Protein AF-A0A969AWE1-F1 (afdb_monomer)

Secondary structure (DSSP, 8-state):
---------HHHHHHHHHHHHHHHHHHHHHHHHHHHHTTTT----SEEE-TTSSEEEE-TTSGGGT-SSGGG-------EEESS-----GGGGSS-----

Nearest PDB structures (foldseek):
  1fyl-assembly2_B-5  TM=3.017E-01  e=2.467E+00  Kluyveromyces lactis

Solvent-accessible surface area (backbone atoms only — not comparable to full-atom values): 6432 Å² total; per-residue (Å²): 136,86,78,81,78,79,79,77,54,69,68,61,55,51,52,52,52,52,50,60,60,47,46,60,56,51,50,53,49,52,51,52,50,51,32,58,75,67,54,60,78,66,80,61,53,60,60,39,70,42,99,83,66,55,35,31,29,58,32,84,66,38,39,58,78,78,29,96,49,64,93,72,35,70,79,66,87,78,56,79,40,62,70,64,77,76,83,73,62,78,80,71,69,80,74,69,74,82,83,126

Foldseek 3Di:
DDPDPPDDDPVVVVVVVVVVVCVVVVVVVVVVVVCVVVVPDVCPPQWDADPVNQKIKGRQCPQVNVDPDPVPSDSDDIDIGGPDDDPDPPVVVPPPDDDD

Radius of gyration: 29.06 Å; Cα contacts (8 Å, |Δi|>4): 58; chains: 1; bounding box: 51×40×91 Å

Structure (mmCIF, N/CA/C/O backbone):
data_AF-A0A969AWE1-F1
#
_entry.id   AF-A0A969AWE1-F1
#
loop_
_atom_site.group_PDB
_atom_site.id
_atom_site.type_symbol
_atom_site.label_atom_id
_atom_site.label_alt_id
_atom_site.label_comp_id
_atom_site.label_asym_id
_atom_site.label_entity_id
_atom_site.label_seq_id
_atom_site.pdbx_PDB_ins_code
_atom_site.Cartn_x
_atom_site.Cartn_y
_atom_site.Cartn_z
_atom_site.occupancy
_atom_site.B_iso_or_equiv
_atom_site.auth_seq_id
_atom_site.auth_comp_id
_atom_site.auth_asym_id
_atom_site.auth_atom_id
_atom_site.pdbx_PDB_model_num
ATOM 1 N N . MET A 1 1 ? 32.021 -16.281 -49.395 1.00 49.81 1 MET A N 1
ATOM 2 C CA . MET A 1 1 ? 30.730 -15.750 -48.905 1.00 49.81 1 MET A CA 1
ATOM 3 C C . MET A 1 1 ? 31.027 -14.757 -47.784 1.00 49.81 1 MET A C 1
ATOM 5 O O . MET A 1 1 ? 31.331 -15.178 -46.677 1.00 49.81 1 MET A O 1
ATOM 9 N N . LYS A 1 2 ? 31.095 -13.456 -48.095 1.00 42.25 2 LYS A N 1
ATOM 10 C CA . LYS A 1 2 ? 31.383 -12.392 -47.116 1.00 42.25 2 LYS A CA 1
ATOM 11 C C . LYS A 1 2 ? 30.090 -12.137 -46.335 1.00 42.25 2 LYS A C 1
ATOM 13 O O . LYS A 1 2 ? 29.086 -11.803 -46.956 1.00 42.25 2 LYS A O 1
ATOM 18 N N . ARG A 1 3 ? 30.073 -12.373 -45.019 1.00 55.75 3 ARG A N 1
ATOM 19 C CA . ARG A 1 3 ? 28.938 -11.957 -44.184 1.00 55.75 3 ARG A CA 1
ATOM 20 C C . ARG A 1 3 ? 29.063 -10.454 -43.976 1.00 55.75 3 ARG A C 1
ATOM 22 O O . ARG A 1 3 ? 30.026 -9.997 -43.373 1.00 55.75 3 ARG A O 1
ATOM 29 N N . GLU A 1 4 ? 28.118 -9.710 -44.528 1.00 57.66 4 GLU A N 1
ATOM 30 C CA . GLU A 1 4 ? 27.910 -8.302 -44.210 1.00 57.66 4 GLU A CA 1
ATOM 31 C C . GLU A 1 4 ? 27.540 -8.220 -42.724 1.00 57.66 4 GLU A C 1
ATOM 33 O O . GLU A 1 4 ? 26.460 -8.652 -42.313 1.00 57.66 4 GLU A O 1
ATOM 38 N N . GLU A 1 5 ? 28.460 -7.736 -41.892 1.00 62.09 5 GLU A N 1
ATOM 39 C CA . GLU A 1 5 ? 28.164 -7.474 -40.489 1.00 62.09 5 GLU A CA 1
ATOM 40 C C . GLU A 1 5 ? 27.246 -6.254 -40.407 1.00 62.09 5 GLU A C 1
ATOM 42 O O . GLU A 1 5 ? 27.664 -5.109 -40.587 1.00 62.09 5 GLU A O 1
ATOM 47 N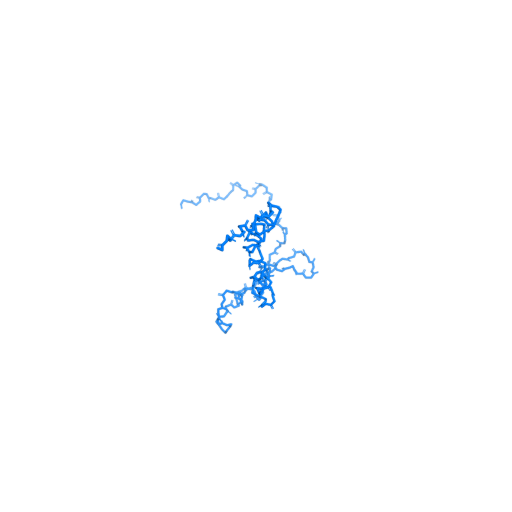 N . GLY A 1 6 ? 25.955 -6.509 -40.188 1.00 64.38 6 GLY A N 1
ATOM 48 C CA . GLY A 1 6 ? 24.942 -5.471 -40.050 1.00 64.38 6 GLY A CA 1
ATOM 49 C C . GLY A 1 6 ? 25.272 -4.541 -38.884 1.00 64.38 6 GLY A C 1
ATOM 50 O O . GLY A 1 6 ? 25.070 -4.885 -37.720 1.00 64.38 6 GLY A O 1
ATOM 51 N N . LYS A 1 7 ? 25.772 -3.342 -39.194 1.00 66.50 7 LYS A N 1
ATOM 52 C CA . LYS A 1 7 ? 26.121 -2.313 -38.210 1.00 66.50 7 LYS A CA 1
ATOM 53 C C . LYS A 1 7 ? 24.848 -1.831 -37.506 1.00 66.50 7 LYS A C 1
ATOM 55 O O . LYS A 1 7 ? 24.037 -1.109 -38.086 1.00 66.50 7 LYS A O 1
ATOM 60 N N . ILE A 1 8 ? 24.646 -2.245 -36.256 1.00 67.38 8 ILE A N 1
ATOM 61 C CA . ILE A 1 8 ? 23.480 -1.837 -35.465 1.00 67.38 8 ILE A CA 1
ATOM 62 C C . ILE A 1 8 ? 23.574 -0.329 -35.203 1.00 67.38 8 ILE A C 1
ATOM 64 O O . ILE A 1 8 ? 24.537 0.154 -34.611 1.00 67.3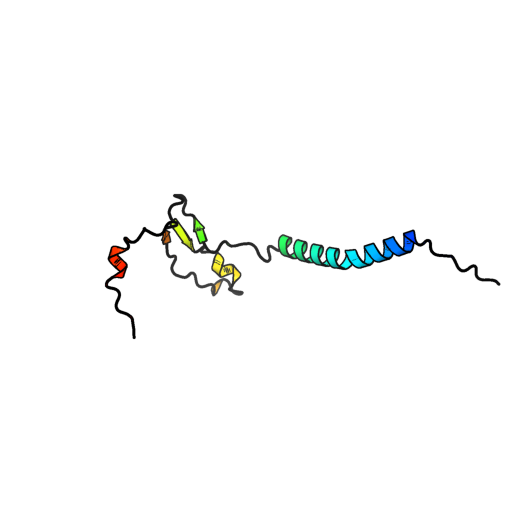8 8 ILE A O 1
ATOM 68 N N . SER A 1 9 ? 22.565 0.418 -35.658 1.00 73.69 9 SER A N 1
ATOM 69 C CA . SER A 1 9 ? 22.433 1.853 -35.388 1.00 73.69 9 SER A CA 1
ATOM 70 C C . SER A 1 9 ? 22.444 2.111 -33.877 1.00 73.69 9 SER A C 1
ATOM 72 O O . SER A 1 9 ? 21.688 1.490 -33.124 1.00 73.69 9 SER A O 1
ATOM 74 N N . THR A 1 10 ? 23.280 3.052 -33.435 1.00 76.38 10 THR A N 1
ATOM 75 C CA . THR A 1 10 ? 23.467 3.441 -32.028 1.00 76.38 10 THR A CA 1
ATOM 76 C C . THR A 1 10 ? 22.142 3.778 -31.343 1.00 76.38 10 THR A C 1
ATOM 78 O O . THR A 1 10 ? 21.933 3.403 -30.191 1.00 76.38 10 THR A O 1
ATOM 81 N N . SER A 1 11 ? 21.201 4.384 -32.073 1.00 77.00 11 SER A N 1
ATOM 82 C CA . SER A 1 11 ? 19.857 4.705 -31.581 1.00 77.00 11 SER A CA 1
ATOM 83 C C . SER A 1 11 ? 19.057 3.461 -31.187 1.00 77.00 11 SER A C 1
ATOM 85 O O . SER A 1 11 ? 18.401 3.456 -30.150 1.00 77.00 11 SER A O 1
ATOM 87 N N . ARG A 1 12 ? 19.149 2.372 -31.962 1.00 84.50 12 ARG A N 1
ATOM 88 C CA . ARG A 1 12 ? 18.447 1.111 -31.657 1.00 84.50 12 ARG A CA 1
ATOM 89 C C . ARG A 1 12 ? 19.024 0.436 -30.412 1.00 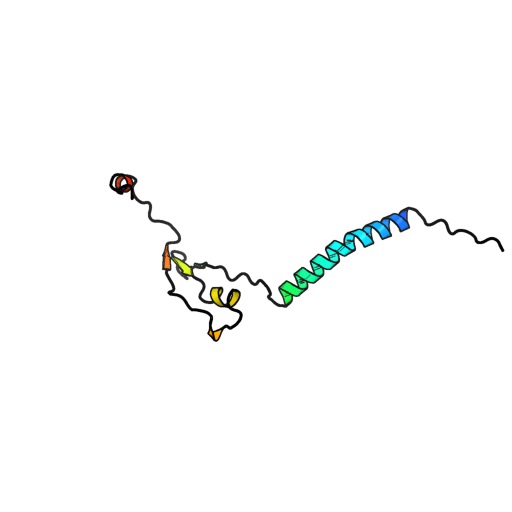84.50 12 ARG A C 1
ATOM 91 O O . ARG A 1 12 ? 18.274 -0.101 -29.603 1.00 84.50 12 ARG A O 1
ATOM 98 N N . SER A 1 13 ? 20.344 0.513 -30.231 1.00 86.62 13 SER A N 1
ATOM 99 C CA . SER A 1 13 ? 21.015 -0.018 -29.037 1.00 86.62 13 SER A CA 1
ATOM 100 C C . SER A 1 13 ? 20.622 0.745 -27.767 1.00 86.62 13 SER A C 1
ATOM 102 O O . SER A 1 13 ? 20.383 0.126 -26.731 1.00 86.62 13 SER A O 1
ATOM 104 N N . ILE A 1 14 ? 20.485 2.074 -27.844 1.00 92.06 14 ILE A N 1
ATOM 105 C CA . ILE A 1 14 ? 20.034 2.901 -26.714 1.00 92.06 14 ILE A CA 1
ATOM 106 C C . ILE A 1 14 ? 18.591 2.558 -26.326 1.00 92.06 14 ILE A C 1
ATOM 108 O O . ILE A 1 14 ? 18.319 2.360 -25.145 1.00 92.06 14 ILE A O 1
ATOM 112 N N . ILE A 1 15 ? 17.689 2.413 -27.301 1.00 93.12 15 ILE A N 1
ATOM 113 C CA . ILE A 1 15 ? 16.290 2.030 -27.045 1.00 93.12 15 ILE A CA 1
ATOM 114 C C . ILE A 1 15 ? 16.218 0.683 -26.318 1.00 93.12 15 ILE A C 1
ATOM 116 O O . ILE A 1 15 ? 15.493 0.557 -25.335 1.00 93.12 15 ILE A O 1
ATOM 120 N N . TYR A 1 16 ? 17.012 -0.302 -26.746 1.00 92.69 16 TYR A N 1
ATOM 121 C CA . TYR A 1 16 ? 17.041 -1.611 -26.093 1.00 92.69 16 TYR A CA 1
ATOM 122 C C . TYR A 1 16 ? 17.536 -1.527 -24.642 1.00 92.69 16 TYR A C 1
ATOM 124 O O . TYR A 1 16 ? 16.974 -2.165 -23.756 1.00 92.69 16 TYR A O 1
ATOM 132 N N . LYS A 1 17 ? 18.553 -0.697 -24.374 1.00 92.44 17 LYS A N 1
ATOM 133 C CA . LYS A 1 17 ? 19.051 -0.456 -23.010 1.00 92.44 17 LYS A CA 1
ATOM 134 C C . LYS A 1 17 ? 18.006 0.222 -22.125 1.00 92.44 17 LYS A C 1
ATOM 136 O O . LYS A 1 17 ? 17.851 -0.172 -20.973 1.00 92.44 17 LYS A O 1
ATOM 141 N N . ILE A 1 18 ? 17.281 1.206 -22.657 1.00 95.94 18 ILE A N 1
ATOM 142 C CA . ILE A 1 18 ? 16.195 1.884 -21.934 1.00 95.94 18 ILE A CA 1
ATOM 143 C C . ILE A 1 18 ? 15.067 0.897 -21.632 1.00 95.94 18 ILE A C 1
ATOM 145 O O . ILE A 1 18 ? 14.622 0.830 -20.491 1.00 95.94 18 ILE A O 1
ATOM 149 N N . LEU A 1 19 ? 14.654 0.090 -22.614 1.00 94.88 19 LEU A N 1
ATOM 150 C CA . LEU A 1 19 ? 13.645 -0.955 -22.422 1.00 94.88 19 LEU A CA 1
ATOM 151 C C . LEU A 1 19 ? 14.069 -1.950 -21.340 1.00 94.88 19 LEU A C 1
ATOM 153 O O . LEU A 1 19 ? 13.301 -2.208 -20.415 1.00 94.88 19 LEU A O 1
ATOM 157 N N . ALA A 1 20 ? 15.308 -2.440 -21.402 1.00 93.50 20 ALA A N 1
ATOM 158 C CA . ALA A 1 20 ? 15.850 -3.355 -20.404 1.00 93.50 20 ALA A CA 1
ATOM 159 C C . ALA A 1 20 ? 15.880 -2.738 -18.994 1.00 93.50 20 ALA A C 1
ATOM 161 O O . ALA A 1 20 ? 15.520 -3.409 -18.032 1.00 93.50 20 ALA A O 1
ATOM 162 N N . MET A 1 21 ? 16.241 -1.457 -18.863 1.00 95.00 21 MET A N 1
ATOM 163 C CA . MET A 1 21 ? 16.203 -0.747 -17.577 1.00 95.00 21 MET A CA 1
ATOM 164 C C . MET A 1 21 ? 14.761 -0.550 -17.080 1.00 95.00 21 MET A C 1
ATOM 166 O O . MET A 1 21 ? 14.467 -0.761 -15.905 1.00 95.00 21 MET A O 1
ATOM 170 N N . SER A 1 22 ? 13.843 -0.178 -17.978 1.00 95.88 22 SER A N 1
ATOM 171 C CA . SER A 1 22 ? 12.430 0.048 -17.652 1.00 95.88 22 SER A CA 1
ATOM 172 C C . SER A 1 22 ? 11.701 -1.230 -17.233 1.00 95.88 22 SER A C 1
ATOM 174 O O . SER A 1 22 ? 10.714 -1.155 -16.506 1.00 95.88 22 SER A O 1
ATOM 176 N N . LEU A 1 23 ? 12.209 -2.402 -17.627 1.00 95.56 23 LEU A N 1
ATOM 177 C CA . LEU A 1 23 ? 11.622 -3.697 -17.298 1.00 95.56 23 LEU A CA 1
ATOM 178 C C . LEU A 1 23 ? 11.539 -3.931 -15.784 1.00 95.56 23 LEU A C 1
ATOM 180 O O . LEU A 1 23 ? 10.529 -4.437 -15.306 1.00 95.56 23 LEU A O 1
ATOM 184 N N . ALA A 1 24 ? 12.560 -3.523 -15.022 1.00 94.38 24 ALA A N 1
ATOM 185 C CA . ALA A 1 24 ? 12.550 -3.645 -13.562 1.00 94.38 24 ALA A CA 1
ATOM 186 C C . ALA A 1 24 ? 11.420 -2.815 -12.928 1.00 94.38 24 ALA A C 1
ATOM 188 O O . ALA A 1 24 ? 10.701 -3.295 -12.054 1.00 94.38 24 ALA A O 1
ATOM 189 N N . PHE A 1 25 ? 11.216 -1.590 -13.416 1.00 96.69 25 PHE A N 1
ATOM 190 C CA . PHE A 1 25 ? 10.125 -0.727 -12.965 1.00 96.69 25 PHE A CA 1
ATOM 191 C C . PHE A 1 25 ? 8.760 -1.262 -13.390 1.00 96.69 25 PHE A C 1
ATOM 193 O O . PHE A 1 25 ? 7.817 -1.215 -12.607 1.00 96.69 25 PHE A O 1
ATOM 200 N N . LEU A 1 26 ? 8.659 -1.810 -14.601 1.00 96.81 26 LEU A N 1
ATOM 201 C CA . LEU A 1 26 ? 7.432 -2.423 -15.098 1.00 96.81 26 LEU A CA 1
ATOM 202 C C . LEU A 1 26 ? 7.038 -3.636 -14.248 1.00 96.81 26 LEU A C 1
ATOM 204 O O . LEU A 1 26 ? 5.871 -3.776 -13.897 1.00 96.81 26 LEU A O 1
ATOM 208 N N . LEU A 1 27 ? 8.003 -4.471 -13.854 1.00 96.62 27 LEU A N 1
ATOM 209 C CA . LEU A 1 27 ? 7.765 -5.585 -12.935 1.00 96.62 27 LEU A CA 1
ATOM 210 C C . LEU A 1 27 ? 7.274 -5.106 -11.566 1.00 96.62 27 LEU A C 1
ATOM 212 O O . LEU A 1 27 ? 6.271 -5.620 -11.078 1.00 96.62 27 LEU A O 1
ATOM 216 N N . LEU A 1 28 ? 7.926 -4.102 -10.972 1.00 96.38 28 LEU A N 1
ATOM 217 C CA . LEU A 1 28 ? 7.463 -3.512 -9.710 1.00 96.38 28 LEU A CA 1
ATOM 218 C C . LEU A 1 28 ? 6.041 -2.956 -9.832 1.00 96.38 28 LEU A C 1
ATOM 220 O O . LEU A 1 28 ? 5.215 -3.174 -8.951 1.00 96.38 28 LEU A O 1
ATOM 224 N N . PHE A 1 29 ? 5.741 -2.287 -10.943 1.00 96.44 29 PHE A N 1
ATOM 225 C CA . PHE A 1 29 ? 4.418 -1.735 -11.205 1.00 96.44 29 PHE A CA 1
ATOM 226 C C . PHE A 1 29 ? 3.349 -2.829 -11.317 1.00 96.44 29 PHE A C 1
ATOM 228 O O . PHE A 1 29 ? 2.273 -2.700 -10.740 1.00 96.44 29 PHE A O 1
ATOM 235 N N . LEU A 1 30 ? 3.652 -3.938 -12.000 1.00 96.56 30 LEU A N 1
ATOM 236 C CA . LEU A 1 30 ? 2.750 -5.089 -12.085 1.00 96.56 30 LEU A CA 1
ATOM 237 C C . LEU A 1 30 ? 2.511 -5.744 -10.721 1.00 96.56 30 LEU A C 1
ATOM 239 O O . LEU A 1 30 ? 1.376 -6.118 -10.422 1.00 96.56 30 LEU A O 1
ATOM 243 N N . VAL A 1 31 ? 3.551 -5.866 -9.892 1.00 95.25 31 VAL A N 1
ATOM 244 C CA . VAL A 1 31 ? 3.420 -6.386 -8.522 1.00 95.25 31 VAL A CA 1
ATOM 245 C C . VAL A 1 31 ? 2.512 -5.479 -7.694 1.00 95.25 31 VAL A C 1
ATOM 247 O O . VAL A 1 31 ? 1.554 -5.967 -7.105 1.00 95.25 31 VAL A O 1
ATOM 250 N N . GLU A 1 32 ? 2.747 -4.169 -7.708 1.00 93.12 32 GLU A N 1
ATOM 251 C CA . GLU A 1 32 ? 1.925 -3.189 -6.986 1.00 93.12 32 GLU A CA 1
ATOM 252 C C . GLU A 1 32 ? 0.455 -3.220 -7.435 1.00 93.12 32 GLU A C 1
ATOM 254 O O . GLU A 1 32 ? -0.449 -3.241 -6.599 1.00 93.12 32 GLU A O 1
ATOM 259 N N . ILE A 1 33 ? 0.191 -3.270 -8.747 1.00 93.81 33 ILE A N 1
ATOM 260 C CA . ILE A 1 33 ? -1.182 -3.395 -9.262 1.00 93.81 33 ILE A CA 1
ATOM 261 C C . ILE A 1 33 ? -1.818 -4.691 -8.769 1.00 93.81 33 ILE A C 1
ATOM 263 O O . ILE A 1 33 ? -2.964 -4.675 -8.328 1.00 93.81 33 ILE A O 1
ATOM 267 N N . SER A 1 34 ? -1.085 -5.803 -8.828 1.00 93.50 34 SER A N 1
ATOM 268 C CA . SER A 1 34 ? -1.593 -7.100 -8.375 1.00 93.50 34 SER A CA 1
ATOM 269 C C . SER A 1 34 ? -1.951 -7.055 -6.890 1.00 93.50 34 SER A C 1
ATOM 271 O O . SER A 1 34 ? -3.034 -7.496 -6.513 1.00 93.50 34 SER A O 1
ATOM 273 N N . LEU A 1 35 ? -1.094 -6.454 -6.060 1.00 88.88 35 LEU A N 1
ATOM 274 C CA . LEU A 1 35 ? -1.359 -6.256 -4.635 1.00 88.88 35 LEU A CA 1
ATOM 275 C C . LEU A 1 35 ? -2.617 -5.404 -4.408 1.00 88.88 35 LEU A C 1
ATOM 277 O O . LEU A 1 35 ? -3.471 -5.791 -3.613 1.00 88.88 35 LEU A O 1
ATOM 281 N N . ARG A 1 36 ? -2.791 -4.306 -5.158 1.00 86.44 36 ARG A N 1
ATOM 282 C CA . ARG A 1 36 ? -3.978 -3.437 -5.053 1.00 86.44 36 ARG A CA 1
ATOM 283 C C . ARG A 1 36 ? -5.268 -4.115 -5.507 1.00 86.44 36 ARG A C 1
ATOM 285 O O . ARG A 1 36 ? -6.281 -3.966 -4.837 1.00 86.44 36 ARG A O 1
ATOM 292 N N . VAL A 1 37 ? -5.246 -4.863 -6.611 1.00 87.31 37 VAL A N 1
ATOM 293 C CA . VAL A 1 37 ? -6.428 -5.593 -7.112 1.00 87.31 37 VAL A CA 1
ATOM 294 C C . VAL A 1 37 ? -6.839 -6.702 -6.143 1.00 87.31 37 VAL A C 1
ATOM 296 O O . VAL A 1 37 ? -8.028 -6.936 -5.934 1.00 87.31 37 VAL A O 1
ATOM 299 N N . LEU A 1 38 ? -5.866 -7.361 -5.516 1.00 86.25 38 LEU A N 1
ATOM 300 C CA . LEU A 1 38 ? -6.111 -8.373 -4.491 1.00 86.25 38 LEU A CA 1
ATOM 301 C C . LEU A 1 38 ? -6.436 -7.766 -3.114 1.00 86.25 38 LEU A C 1
ATOM 303 O O . LEU A 1 38 ? -6.596 -8.520 -2.159 1.00 86.25 38 LEU A O 1
ATOM 307 N N . HIS A 1 39 ? -6.539 -6.433 -3.000 1.00 75.06 39 HIS A N 1
ATOM 308 C CA . HIS A 1 39 ? -6.779 -5.707 -1.744 1.00 75.06 39 HIS A CA 1
ATOM 309 C C . HIS A 1 39 ? -5.746 -6.042 -0.645 1.00 75.06 39 HIS A C 1
ATOM 311 O O . HIS A 1 39 ? -5.966 -5.831 0.551 1.00 75.06 39 HIS A O 1
ATOM 317 N N . VAL A 1 40 ? -4.572 -6.540 -1.051 1.00 69.06 40 VAL A N 1
ATOM 318 C CA . VAL A 1 40 ? -3.462 -6.873 -0.161 1.00 69.06 40 VAL A CA 1
ATOM 319 C C . VAL A 1 40 ? -2.809 -5.565 0.255 1.00 69.06 40 VAL A C 1
ATOM 321 O O . VAL A 1 40 ? -2.105 -4.924 -0.522 1.00 69.06 40 VAL A O 1
ATOM 324 N N . GLY A 1 41 ? -3.063 -5.163 1.498 1.00 61.88 41 GLY A N 1
ATOM 325 C CA . GLY A 1 41 ? -2.579 -3.897 2.035 1.00 61.88 41 GLY A CA 1
ATOM 326 C C . GLY A 1 41 ? -3.617 -2.780 2.061 1.00 61.88 41 GLY A C 1
ATOM 327 O O . GLY A 1 41 ? -3.208 -1.632 2.228 1.00 61.88 41 GLY A O 1
ATOM 328 N N . GLU A 1 42 ? -4.922 -3.081 1.964 1.00 63.94 42 GLU A N 1
ATOM 329 C CA . GLU A 1 42 ? -5.941 -2.087 2.316 1.00 63.94 42 GLU A CA 1
ATOM 330 C C . GLU A 1 42 ? -5.617 -1.434 3.669 1.00 63.94 42 GLU A C 1
ATOM 332 O O . GLU A 1 42 ? -5.198 -2.067 4.656 1.00 63.94 42 GLU A O 1
ATOM 337 N N . ASP A 1 43 ? -5.709 -0.108 3.662 1.00 61.84 43 ASP A N 1
ATOM 338 C CA . ASP A 1 43 ? -5.347 0.731 4.787 1.00 61.84 43 ASP A CA 1
ATOM 339 C C . ASP A 1 43 ? -6.529 0.766 5.752 1.00 61.84 43 ASP A C 1
ATOM 341 O O . ASP A 1 43 ? -7.348 1.686 5.756 1.00 61.84 43 ASP A O 1
ATOM 345 N N . TYR A 1 44 ? -6.658 -0.284 6.565 1.00 63.00 44 TYR A N 1
ATOM 346 C CA . TYR A 1 44 ? -7.454 -0.190 7.779 1.00 63.00 44 TYR A CA 1
ATOM 347 C C . TYR A 1 44 ? -6.774 0.837 8.678 1.00 63.00 44 TYR A C 1
ATOM 349 O O . TYR A 1 44 ? -5.866 0.506 9.443 1.00 63.00 44 TYR A O 1
ATOM 357 N N . ALA A 1 45 ? -7.202 2.096 8.564 1.00 69.44 45 ALA A N 1
ATOM 358 C CA . ALA A 1 45 ? -6.778 3.144 9.472 1.00 69.44 45 ALA A CA 1
ATOM 359 C C . ALA A 1 45 ? -6.979 2.627 10.899 1.00 69.44 45 ALA A C 1
ATOM 361 O O . ALA A 1 45 ? -8.092 2.249 11.266 1.00 69.44 45 ALA A O 1
ATOM 362 N N . VAL A 1 46 ? -5.896 2.577 11.681 1.00 73.00 46 VAL A N 1
ATOM 363 C CA . VAL A 1 46 ? -5.913 2.020 13.046 1.00 73.00 46 VAL A CA 1
ATOM 364 C C . VAL A 1 46 ? -6.950 2.738 13.907 1.00 73.00 46 VAL A C 1
ATOM 366 O O . VAL A 1 46 ? -7.602 2.118 14.741 1.00 73.00 46 VAL A O 1
ATOM 369 N N . PHE A 1 47 ? -7.147 4.033 13.654 1.00 81.31 47 PHE A N 1
ATOM 370 C CA . PHE A 1 47 ? -8.141 4.853 14.326 1.00 81.31 47 PHE A CA 1
ATOM 371 C C . PHE A 1 47 ? -9.157 5.405 13.333 1.00 81.31 47 PHE A C 1
ATOM 373 O O . PHE A 1 47 ? -8.778 6.001 12.324 1.00 81.31 47 PHE A O 1
ATOM 380 N N . MET A 1 48 ? -10.436 5.281 13.670 1.00 80.94 48 MET A N 1
ATOM 381 C CA . MET A 1 48 ? -11.540 5.925 12.965 1.00 80.94 48 MET A CA 1
ATOM 382 C C . MET A 1 48 ? -12.060 7.113 13.765 1.00 80.94 48 MET A C 1
ATOM 384 O O . MET A 1 48 ? -12.014 7.114 14.997 1.00 80.94 48 MET A O 1
ATOM 388 N N . GLU A 1 49 ? -12.540 8.135 13.063 1.00 82.00 49 GLU A N 1
ATOM 389 C CA . GLU A 1 49 ? -13.232 9.254 13.698 1.00 82.00 49 GLU A CA 1
ATOM 390 C C . GLU A 1 49 ? -14.689 8.874 13.973 1.00 82.00 49 GLU A C 1
ATOM 392 O O . GLU A 1 49 ? -15.346 8.224 13.160 1.00 82.00 49 GLU A O 1
ATOM 397 N N . ASP A 1 50 ? -15.174 9.270 15.144 1.00 75.75 50 ASP A N 1
ATOM 398 C CA . ASP A 1 50 ? -16.592 9.212 15.491 1.00 75.75 50 ASP A CA 1
ATOM 399 C C . ASP A 1 50 ? -17.393 10.211 14.620 1.00 75.75 50 ASP A C 1
ATOM 401 O O . ASP A 1 50 ? -16.818 11.227 14.212 1.00 75.75 50 ASP A O 1
ATOM 405 N N . PRO A 1 51 ? -18.704 10.015 14.349 1.00 72.31 51 PRO A N 1
ATOM 406 C CA . PRO A 1 51 ? -19.499 10.930 13.522 1.00 72.31 51 PRO A CA 1
ATOM 407 C C . PRO A 1 51 ? -19.514 12.382 14.020 1.00 72.31 51 PRO A C 1
ATOM 409 O O . PRO A 1 51 ? -19.788 13.301 13.251 1.00 72.31 51 PRO A O 1
ATOM 412 N N . THR A 1 52 ? -19.208 12.610 15.300 1.00 76.00 52 THR A N 1
ATOM 413 C CA . THR A 1 52 ? -19.086 13.952 15.887 1.00 76.00 52 THR A CA 1
ATOM 414 C C . THR A 1 52 ? -17.723 14.617 15.639 1.00 76.00 52 THR A C 1
ATOM 416 O O . THR A 1 52 ? -17.567 15.810 15.903 1.00 76.00 52 THR A O 1
ATOM 419 N N . GLY A 1 53 ? -16.713 13.868 15.177 1.00 77.69 53 GLY A N 1
ATOM 420 C CA . GLY A 1 53 ? -15.347 14.338 14.900 1.00 77.69 53 GLY A CA 1
ATOM 421 C C . GLY A 1 53 ? -14.508 14.696 16.137 1.00 77.69 53 GLY A C 1
ATOM 422 O O . GLY A 1 53 ? -13.343 15.086 16.011 1.00 77.69 53 GLY A O 1
ATOM 423 N N . GLN A 1 54 ? -15.075 14.577 17.342 1.00 76.44 54 GLN A N 1
ATOM 424 C CA . GLN A 1 54 ? -14.403 14.938 18.599 1.00 76.44 54 GLN A CA 1
ATOM 425 C C . GLN A 1 54 ? -13.577 13.789 19.187 1.00 76.44 54 GLN A C 1
ATOM 427 O O . GLN A 1 54 ? -12.623 14.016 19.944 1.00 76.44 54 GLN A O 1
ATOM 432 N N . PHE A 1 55 ? -13.920 12.560 18.814 1.00 77.69 55 PHE A N 1
ATOM 433 C CA . PHE A 1 55 ? -13.338 11.345 19.353 1.00 77.69 55 PHE A CA 1
ATOM 434 C C . PHE A 1 55 ? -12.765 10.464 18.242 1.00 77.69 55 PHE A C 1
ATOM 436 O O . PHE A 1 55 ? -13.221 10.487 17.098 1.00 77.69 55 PHE A O 1
ATOM 443 N N . LYS A 1 56 ? -11.731 9.708 18.596 1.00 81.81 56 LYS A N 1
ATOM 444 C CA . LYS A 1 56 ? -11.130 8.653 17.793 1.00 81.81 56 LYS A CA 1
ATOM 445 C C . LYS A 1 56 ? -11.327 7.331 18.514 1.00 81.81 56 LYS A C 1
ATOM 447 O O . LYS A 1 56 ? -11.100 7.255 19.719 1.00 81.81 56 LYS A O 1
ATOM 452 N N . GLN A 1 57 ? -11.708 6.308 17.772 1.00 82.31 57 GLN A N 1
ATOM 453 C CA . G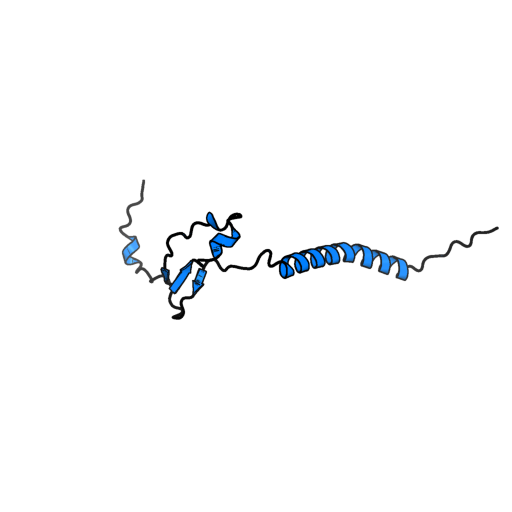LN A 1 57 ? -11.850 4.943 18.268 1.00 82.31 57 GLN A CA 1
ATOM 454 C C . GLN A 1 57 ? -10.953 4.010 17.466 1.00 82.31 57 GLN A C 1
ATOM 456 O O . GLN A 1 57 ? -10.655 4.289 16.302 1.00 82.31 57 GLN A O 1
ATOM 461 N N . LEU A 1 58 ? -10.513 2.914 18.080 1.00 78.25 58 LEU A N 1
ATOM 462 C CA . LEU A 1 58 ? -9.818 1.857 17.351 1.00 78.25 58 LEU A CA 1
ATOM 463 C C . LEU A 1 58 ? -10.755 1.292 16.273 1.00 78.25 58 LEU A C 1
ATOM 465 O O . LEU A 1 58 ? -11.943 1.095 16.522 1.00 78.25 58 LEU A O 1
ATOM 469 N N . ASN A 1 59 ? -10.239 1.049 15.073 1.00 79.12 59 ASN A N 1
ATOM 470 C CA . ASN A 1 59 ? -11.010 0.416 14.014 1.00 79.12 59 ASN A CA 1
ATOM 471 C C . ASN A 1 59 ? -11.248 -1.065 14.361 1.00 79.12 59 ASN A C 1
ATOM 473 O O . ASN A 1 59 ? -10.275 -1.816 14.378 1.00 79.12 59 ASN A O 1
ATOM 477 N N . PRO A 1 60 ? -12.491 -1.527 14.605 1.00 74.50 60 PRO A N 1
ATOM 478 C CA . PRO A 1 60 ? -12.773 -2.924 14.939 1.00 74.50 60 PRO A CA 1
ATOM 479 C C . PRO A 1 60 ? -12.312 -3.926 13.877 1.00 74.50 60 PRO A C 1
ATOM 481 O O . PRO A 1 60 ? -12.085 -5.082 14.210 1.00 74.50 60 PRO A O 1
ATOM 484 N N . LYS A 1 61 ? -12.129 -3.494 12.623 1.00 74.69 61 LYS A N 1
ATOM 485 C CA . LYS A 1 61 ? -11.638 -4.341 11.527 1.00 74.69 61 LYS A CA 1
ATOM 486 C C . LYS A 1 61 ? -10.115 -4.352 11.401 1.00 74.69 61 LYS A C 1
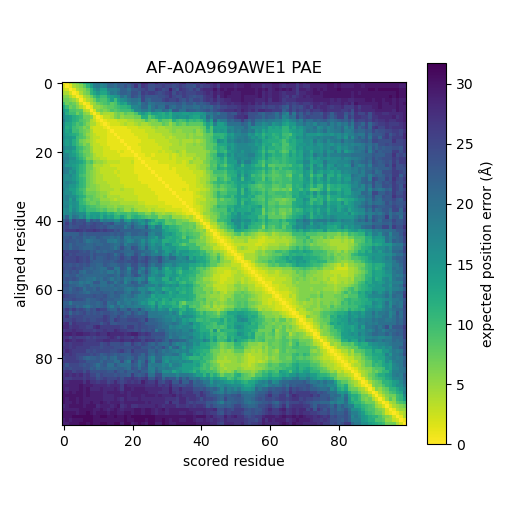ATOM 488 O O . LYS A 1 61 ? -9.571 -5.066 10.568 1.00 74.69 61 LYS A O 1
ATOM 493 N N . VAL A 1 62 ? -9.397 -3.565 12.210 1.00 75.62 62 VAL A N 1
ATOM 494 C CA . VAL A 1 62 ? -7.928 -3.502 12.135 1.00 75.62 62 VAL A CA 1
ATOM 495 C C . VAL A 1 62 ? -7.285 -4.841 12.489 1.00 75.62 62 VAL A C 1
ATOM 497 O O . VAL A 1 62 ? -6.238 -5.175 11.941 1.00 75.62 62 VAL A O 1
ATOM 500 N N . SER A 1 63 ? -7.907 -5.622 13.376 1.00 72.50 63 SER A N 1
ATOM 501 C CA . SER A 1 63 ? -7.416 -6.937 13.788 1.00 72.50 63 SER A CA 1
ATOM 502 C C . SER A 1 63 ? -7.411 -7.926 12.619 1.00 72.50 63 SER A C 1
ATOM 504 O O . SER A 1 63 ? -6.442 -8.663 12.466 1.00 72.50 63 SER A O 1
ATOM 506 N N . GLU A 1 64 ? -8.395 -7.873 11.720 1.00 73.00 64 GLU A N 1
ATOM 507 C CA . GLU A 1 64 ? -8.485 -8.749 10.539 1.00 73.00 64 GLU A CA 1
ATOM 508 C C . GLU A 1 64 ? -7.248 -8.657 9.623 1.00 73.00 64 GLU A C 1
ATOM 510 O O . GLU A 1 64 ? -6.936 -9.601 8.905 1.00 73.00 64 GLU A O 1
ATOM 515 N N . LYS A 1 65 ? -6.491 -7.550 9.679 1.00 72.06 65 LYS A N 1
ATOM 516 C CA . LYS A 1 65 ? -5.224 -7.386 8.944 1.00 72.06 65 LYS A CA 1
ATOM 517 C C . LYS A 1 65 ? -4.060 -8.197 9.529 1.00 72.06 65 LYS A C 1
ATOM 519 O O . LYS A 1 65 ? -3.111 -8.502 8.810 1.00 72.06 65 LYS A O 1
ATOM 524 N N . TYR A 1 66 ? -4.091 -8.494 10.827 1.00 73.00 66 TYR A N 1
ATOM 525 C CA . TYR A 1 66 ? -2.971 -9.092 11.566 1.00 73.00 66 TYR A CA 1
ATOM 526 C C . TYR A 1 66 ? -3.213 -10.550 11.972 1.00 73.00 66 TYR A C 1
ATOM 528 O O . TYR A 1 66 ? -2.256 -11.238 12.328 1.00 73.00 66 TYR A O 1
ATOM 536 N N . PHE A 1 67 ? -4.452 -11.039 11.888 1.00 73.88 67 PHE A N 1
ATOM 537 C CA . PHE A 1 67 ? -4.803 -12.428 12.180 1.00 73.88 67 PHE A CA 1
ATOM 538 C C . PHE A 1 67 ? -5.131 -13.186 10.886 1.00 73.88 67 PHE A C 1
ATOM 540 O O . PHE A 1 67 ? -6.022 -12.798 10.139 1.00 73.88 67 PHE A O 1
ATOM 547 N N . LEU A 1 68 ? -4.397 -14.277 10.624 1.00 68.38 68 LEU A N 1
ATOM 548 C CA . LEU A 1 68 ? -4.625 -15.161 9.466 1.00 68.38 68 LEU A CA 1
ATOM 549 C C . LEU A 1 68 ? -5.942 -15.939 9.572 1.00 68.38 68 LEU A C 1
ATOM 551 O O . LEU A 1 68 ? -6.535 -16.299 8.560 1.00 68.38 68 LEU A O 1
ATOM 555 N N . ASP A 1 69 ? -6.366 -16.204 10.802 1.00 74.19 69 ASP A N 1
ATOM 556 C CA . ASP A 1 69 ? -7.627 -16.841 11.133 1.00 74.19 69 ASP A CA 1
ATOM 557 C C . ASP A 1 69 ? -8.526 -15.799 11.801 1.00 74.19 69 ASP A C 1
ATOM 559 O O . ASP A 1 69 ? -8.236 -15.328 12.905 1.00 74.19 69 ASP A O 1
ATOM 563 N N . GLN A 1 70 ? -9.582 -15.396 11.093 1.00 66.88 70 GLN A N 1
ATOM 564 C CA . GLN A 1 70 ? -10.489 -14.338 11.537 1.00 66.88 70 GLN A CA 1
ATOM 565 C C . GLN A 1 70 ? -11.273 -14.743 12.790 1.00 66.88 70 GLN A C 1
ATOM 567 O O . GLN A 1 70 ? -11.598 -13.871 13.595 1.00 66.88 70 GLN A O 1
ATOM 572 N N . ASP A 1 71 ? -11.485 -16.043 13.018 1.00 70.56 71 ASP A N 1
ATOM 573 C CA . ASP A 1 71 ? -12.166 -16.545 14.218 1.00 70.56 71 ASP A CA 1
ATOM 574 C C . ASP A 1 71 ? -11.312 -16.352 15.484 1.00 70.56 71 ASP A C 1
ATOM 576 O O . ASP A 1 71 ? -11.829 -16.288 16.600 1.00 70.56 71 ASP A O 1
ATOM 580 N N . ASN A 1 72 ? -9.997 -16.190 15.307 1.00 66.44 72 ASN A N 1
ATOM 581 C CA . ASN A 1 72 ? -9.032 -15.906 16.365 1.00 66.44 72 ASN A CA 1
ATOM 582 C C . ASN A 1 72 ? -8.651 -14.419 16.452 1.00 66.44 72 ASN A C 1
ATOM 584 O O . ASN A 1 72 ? -7.824 -14.044 17.292 1.00 66.44 72 ASN A O 1
ATOM 588 N N . ALA A 1 73 ? -9.237 -13.559 15.611 1.00 68.81 73 ALA A N 1
ATOM 589 C CA . ALA A 1 73 ? -9.011 -12.125 15.676 1.00 68.81 73 ALA A CA 1
ATOM 590 C C . ALA A 1 73 ? -9.651 -11.569 16.951 1.00 68.81 73 ALA A C 1
ATOM 592 O O . ALA A 1 73 ? -10.867 -11.397 17.051 1.00 68.81 73 ALA A O 1
ATOM 593 N N . THR A 1 74 ? -8.824 -11.277 17.955 1.00 68.38 74 THR A N 1
ATOM 594 C CA . THR A 1 74 ? -9.312 -10.701 19.204 1.00 68.38 74 THR A CA 1
ATOM 595 C C . THR A 1 74 ? -9.898 -9.320 18.931 1.00 68.38 74 THR A C 1
ATOM 597 O O . THR A 1 74 ? -9.196 -8.357 18.616 1.00 68.38 74 THR A O 1
ATOM 600 N N . GLN A 1 75 ? -11.220 -9.210 19.063 1.00 63.34 75 GLN A N 1
ATOM 601 C CA . GLN A 1 75 ? -11.900 -7.925 19.155 1.00 63.34 75 GLN A CA 1
ATOM 602 C C . GLN A 1 75 ? -11.621 -7.376 20.555 1.00 63.34 75 GLN A C 1
ATOM 604 O O . GLN A 1 75 ? -12.353 -7.627 21.512 1.00 63.34 75 GLN A O 1
ATOM 609 N N . GLY A 1 76 ? -10.465 -6.727 20.696 1.00 63.97 76 GLY A N 1
ATOM 610 C CA . GLY A 1 76 ? -10.067 -6.078 21.938 1.00 63.97 76 GLY A CA 1
ATOM 611 C C . GLY A 1 76 ? -11.073 -5.007 22.368 1.00 63.97 76 GLY A C 1
ATOM 612 O O . GLY A 1 76 ? -11.899 -4.534 21.584 1.00 63.97 76 GLY A O 1
ATOM 613 N N . PHE A 1 77 ? -10.989 -4.605 23.635 1.00 67.38 77 PHE A N 1
ATOM 614 C CA . PHE A 1 77 ? -11.803 -3.524 24.183 1.00 67.38 77 PHE A CA 1
ATOM 615 C C . PHE A 1 77 ? -11.662 -2.256 23.322 1.00 67.38 77 PHE A C 1
ATOM 617 O O . PHE A 1 77 ? -10.554 -1.787 23.059 1.00 67.38 77 PHE A O 1
ATOM 624 N N . THR A 1 78 ? -12.787 -1.721 22.842 1.00 69.06 78 THR A N 1
ATOM 625 C CA . THR A 1 78 ? -12.792 -0.514 22.008 1.00 69.06 78 THR A CA 1
ATOM 626 C C . THR A 1 78 ? -12.755 0.712 22.910 1.00 69.06 78 THR A C 1
ATOM 628 O O . THR A 1 78 ? -13.767 1.112 23.482 1.00 69.06 78 THR A O 1
ATOM 631 N N . GLU A 1 79 ? -11.573 1.307 23.046 1.00 74.06 79 GLU A N 1
ATOM 632 C CA . GLU A 1 79 ? -11.397 2.554 23.786 1.00 74.06 79 GLU A CA 1
ATOM 633 C C . GLU A 1 79 ? -11.657 3.776 22.900 1.00 74.06 79 GLU A C 1
ATOM 635 O O . GLU A 1 79 ? -11.209 3.858 21.752 1.00 74.06 79 GLU A O 1
ATOM 640 N N . ILE A 1 80 ? -12.378 4.747 23.463 1.00 78.75 80 ILE A N 1
ATOM 641 C CA . ILE A 1 80 ? -12.678 6.025 22.822 1.00 78.75 80 ILE A CA 1
ATOM 642 C C . ILE A 1 80 ? -11.723 7.078 23.385 1.00 78.75 80 ILE A C 1
ATOM 644 O O . ILE A 1 80 ? -11.708 7.350 24.587 1.00 78.75 80 ILE A O 1
ATOM 648 N N . PHE A 1 81 ? -10.965 7.728 22.506 1.00 82.06 81 PHE A N 1
ATOM 649 C CA . PHE A 1 81 ? -10.001 8.763 22.868 1.00 82.06 81 PHE A CA 1
ATOM 650 C C . PHE A 1 81 ? -10.410 10.114 22.294 1.00 82.06 81 PHE A C 1
ATOM 652 O O . PHE A 1 81 ? -10.854 10.218 21.154 1.00 82.06 81 PHE A O 1
ATOM 659 N N . ARG A 1 82 ? -10.214 11.199 23.047 1.00 78.00 82 ARG A N 1
ATOM 660 C CA . ARG A 1 82 ? -10.404 12.550 22.500 1.00 78.00 82 ARG A CA 1
ATOM 661 C C . ARG A 1 82 ? -9.343 12.840 21.440 1.00 78.00 82 ARG A C 1
ATOM 663 O O . ARG A 1 82 ? -8.153 12.638 21.682 1.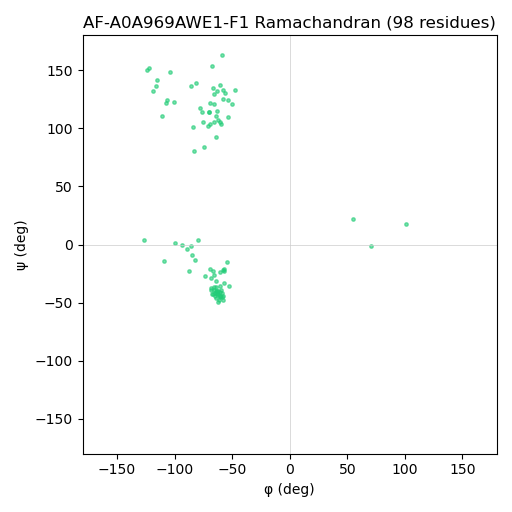00 78.00 82 ARG A O 1
ATOM 670 N N . LYS A 1 83 ? -9.760 13.397 20.299 1.00 77.94 83 LYS A N 1
ATOM 671 C CA . LYS A 1 83 ? -8.847 13.840 19.227 1.00 77.94 83 LYS A CA 1
ATOM 672 C C . LYS A 1 83 ? -7.883 14.922 19.716 1.00 77.94 83 LYS A C 1
ATOM 674 O O . LYS A 1 83 ? -6.724 14.954 19.313 1.00 77.94 83 LYS A O 1
ATOM 679 N N . GLN A 1 84 ? -8.362 15.796 20.597 1.00 77.62 84 GLN A N 1
ATOM 680 C CA . GLN A 1 84 ? -7.555 16.821 21.245 1.00 77.62 84 GLN A CA 1
ATOM 681 C C . GLN A 1 84 ? -7.304 16.437 22.700 1.00 77.62 84 GLN A C 1
ATOM 683 O O . GLN A 1 84 ? -8.242 16.229 23.474 1.00 77.62 84 GLN A O 1
ATOM 688 N N . LYS A 1 85 ? -6.025 16.376 23.086 1.00 74.88 85 LYS A N 1
ATOM 689 C CA . LYS A 1 85 ? -5.654 16.243 24.494 1.00 74.88 85 LYS A CA 1
ATOM 690 C C . LYS A 1 85 ? -6.141 17.477 25.243 1.00 74.88 85 LYS A C 1
ATOM 692 O O . LYS A 1 85 ? -5.908 18.606 24.810 1.00 74.88 85 LYS A O 1
ATOM 697 N N . THR A 1 86 ? -6.796 17.266 26.378 1.00 77.81 86 THR A N 1
ATOM 698 C CA . THR A 1 86 ? -7.102 18.360 27.296 1.00 77.81 86 THR A CA 1
ATOM 699 C C . THR A 1 86 ? -5.783 19.015 27.695 1.00 77.81 86 THR A C 1
ATOM 701 O O . THR A 1 86 ? -4.860 18.324 28.127 1.00 77.81 86 THR A O 1
ATOM 704 N N . LYS A 1 87 ? -5.663 20.336 27.503 1.00 75.12 87 LYS A N 1
ATOM 705 C CA . LYS A 1 87 ? -4.504 21.089 27.988 1.00 75.12 87 LYS A CA 1
ATOM 706 C C . LYS A 1 87 ? -4.463 20.925 29.502 1.00 75.12 87 LYS A C 1
ATOM 708 O O . LYS A 1 87 ? -5.290 21.496 30.205 1.00 75.12 87 LYS A O 1
ATOM 713 N N . VAL A 1 88 ? -3.533 20.110 29.985 1.00 68.31 88 VAL A N 1
ATOM 714 C CA . VAL A 1 88 ? -3.259 20.009 31.414 1.00 68.31 88 VAL A CA 1
ATOM 715 C C . VAL A 1 88 ? -2.615 21.340 31.810 1.00 68.31 88 VAL A C 1
ATOM 717 O O . VAL A 1 88 ? -1.613 21.715 31.193 1.00 68.31 88 VAL A O 1
ATOM 720 N N . PRO A 1 89 ? -3.172 22.102 32.766 1.00 65.19 89 PRO A N 1
ATOM 721 C CA . PRO A 1 89 ? -2.498 23.288 33.275 1.00 65.19 89 PRO A CA 1
ATOM 722 C C . PRO A 1 89 ? -1.134 22.863 33.825 1.00 65.19 89 PRO A C 1
ATOM 724 O O . PRO A 1 89 ? -1.055 21.895 34.580 1.00 65.19 89 PRO A O 1
ATOM 727 N N . SER A 1 90 ? -0.064 23.581 33.481 1.00 60.88 90 SER A N 1
ATOM 728 C CA . SER A 1 90 ? 1.314 23.305 33.934 1.00 60.88 90 SER A CA 1
ATOM 729 C C . SER A 1 90 ? 1.468 23.228 35.462 1.00 60.88 90 SER A C 1
ATOM 731 O O . SER A 1 90 ? 2.445 22.680 35.959 1.00 60.88 90 SER A O 1
ATOM 733 N N . VAL A 1 91 ? 0.469 23.706 36.205 1.00 60.56 91 VAL A N 1
ATOM 734 C CA . VAL A 1 91 ? 0.334 23.595 37.664 1.00 60.56 91 VAL A CA 1
ATOM 735 C C . VAL A 1 91 ? 0.259 22.133 38.145 1.00 60.56 91 VAL A C 1
ATOM 737 O O . VAL A 1 91 ? 0.629 21.847 39.276 1.00 60.56 91 VAL A O 1
ATOM 740 N N . PHE A 1 92 ? -0.149 21.186 37.294 1.00 56.06 92 PHE A N 1
ATOM 741 C CA . PHE A 1 92 ? -0.267 19.762 37.640 1.00 56.06 92 PHE A CA 1
ATOM 742 C C . PHE A 1 92 ? 1.034 18.945 37.490 1.00 56.06 92 PHE A C 1
ATOM 744 O O . PHE A 1 92 ? 1.023 17.758 37.797 1.00 56.06 92 PHE A O 1
ATOM 751 N N . LEU A 1 93 ? 2.151 19.538 37.051 1.00 56.84 93 LEU A N 1
ATOM 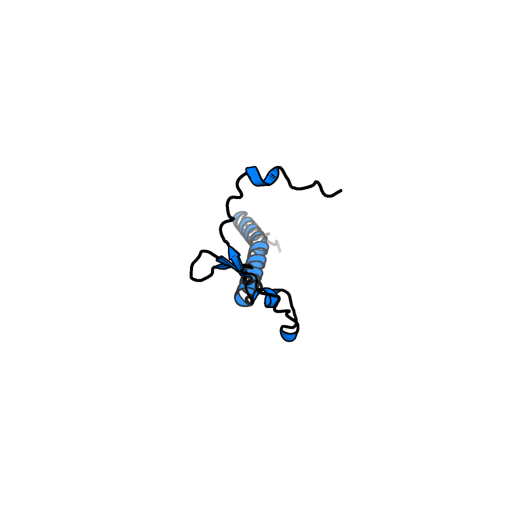752 C CA . LEU A 1 93 ? 3.445 18.838 36.924 1.00 56.84 93 LEU A CA 1
ATOM 753 C C . LEU A 1 93 ? 4.354 18.978 38.161 1.00 56.84 93 LEU A C 1
ATOM 755 O O . LEU A 1 93 ? 5.444 18.418 38.175 1.00 56.84 93 LEU A O 1
ATOM 759 N N . SER A 1 94 ? 3.926 19.690 39.207 1.00 61.25 94 SER A N 1
ATOM 760 C CA . SER A 1 94 ? 4.734 19.924 40.417 1.00 61.25 94 SER A CA 1
ATOM 761 C C . SER A 1 94 ? 4.658 18.817 41.481 1.00 61.25 94 SER A C 1
ATOM 763 O O . SER A 1 94 ? 5.415 18.864 42.444 1.00 61.25 94 SER A O 1
ATOM 765 N N . TRP A 1 95 ? 3.762 17.834 41.335 1.00 57.12 95 TRP A N 1
ATOM 766 C CA . TRP A 1 95 ? 3.451 16.835 42.371 1.00 57.12 95 TRP A CA 1
ATOM 767 C C . TRP A 1 95 ? 3.564 15.379 41.896 1.00 57.12 95 TRP A C 1
ATOM 769 O O . TRP A 1 95 ? 3.267 14.473 42.669 1.0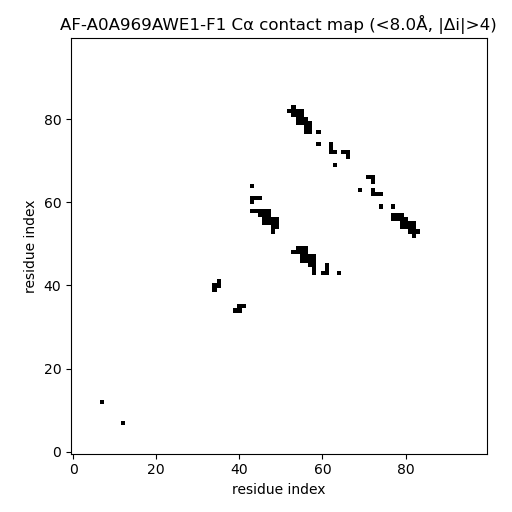0 57.12 95 TRP A O 1
ATOM 779 N N . ALA A 1 96 ? 3.997 15.129 40.654 1.00 60.38 96 ALA A N 1
ATOM 780 C CA . ALA A 1 96 ? 4.264 13.767 40.197 1.00 60.38 96 ALA A CA 1
ATOM 781 C C . ALA A 1 96 ? 5.516 13.235 4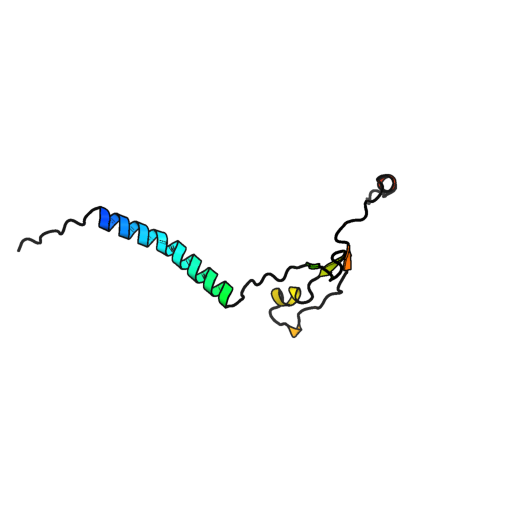0.922 1.00 60.38 96 ALA A C 1
ATOM 783 O O . ALA A 1 96 ? 6.600 13.787 40.713 1.00 60.38 96 ALA A O 1
ATOM 784 N N . PRO A 1 97 ? 5.411 12.205 41.786 1.00 55.94 97 PRO A N 1
ATOM 785 C CA . PRO A 1 97 ? 6.596 11.628 42.397 1.00 55.94 97 PRO A CA 1
ATOM 786 C C . PRO A 1 97 ? 7.422 10.966 41.293 1.00 55.94 97 PRO A C 1
ATOM 788 O O . PRO A 1 97 ? 6.896 10.189 40.496 1.00 55.94 97 PRO A O 1
ATOM 791 N N . LEU A 1 98 ? 8.716 11.290 41.240 1.00 57.94 98 LEU A N 1
ATOM 792 C CA . LEU A 1 98 ? 9.690 10.524 40.468 1.00 57.94 98 LEU A CA 1
ATOM 793 C C . LEU A 1 98 ? 9.571 9.065 40.922 1.00 57.94 98 LEU A C 1
ATOM 795 O O . LEU A 1 98 ? 9.898 8.752 42.066 1.00 57.94 98 LEU A O 1
ATOM 799 N N . GLN A 1 99 ? 9.044 8.195 40.059 1.00 52.38 99 GLN A N 1
ATOM 800 C CA . GLN A 1 99 ? 9.094 6.758 40.299 1.00 52.38 99 GLN A CA 1
ATOM 801 C C . GLN A 1 99 ? 10.575 6.358 40.308 1.00 52.38 99 GLN A C 1
ATOM 803 O O . GLN A 1 99 ? 11.260 6.543 39.301 1.00 52.38 99 GLN A O 1
ATOM 808 N N . GLN A 1 100 ? 11.057 5.910 41.471 1.00 47.16 100 GLN A N 1
ATOM 809 C CA . GLN A 1 100 ? 12.337 5.212 41.616 1.00 47.16 100 GLN A CA 1
ATOM 810 C C . GLN A 1 100 ? 12.244 3.815 41.008 1.00 47.16 100 GLN A C 1
ATOM 812 O O . GLN A 1 100 ? 11.155 3.204 41.123 1.00 47.16 100 GLN A O 1
#

Mean predicted aligned error: 15.19 Å

pLDDT: mean 75.55, std 13.22, range [42.25, 96.81]

Sequence (100 aa):
MKREEGKISTSRSIIYKILAMSLAFLLLFLVEISLRVLHVGEDYAVFMEDPTGQFKQLNPKVSEKYFLDQDNATQGFTEIFRKQKTKVPSVFLSWAPLQQ